Protein AF-A0A2E4WMN3-F1 (afdb_monomer_lite)

pLDDT: mean 82.16, std 13.57, range [51.16, 95.88]

Radius of gyration: 23.49 Å; chains: 1; bounding box: 47×24×59 Å

Structure (mmCIF, N/CA/C/O backbone):
data_AF-A0A2E4WMN3-F1
#
_entry.id   AF-A0A2E4WMN3-F1
#
loop_
_atom_site.group_PDB
_atom_site.id
_atom_site.type_symbol
_atom_site.label_atom_id
_atom_site.label_alt_id
_atom_site.label_comp_id
_atom_site.label_asym_id
_atom_site.label_entity_id
_atom_site.label_seq_id
_atom_site.pdbx_PDB_ins_code
_atom_site.Cartn_x
_atom_site.Cartn_y
_atom_site.Cartn_z
_atom_site.occupancy
_atom_site.B_iso_or_equiv
_atom_site.auth_seq_id
_atom_site.auth_comp_id
_atom_site.auth_asym_id
_atom_site.auth_atom_id
_atom_site.pdbx_PDB_model_num
ATOM 1 N N . MET A 1 1 ? 28.172 2.062 -32.166 1.00 72.31 1 MET A N 1
ATOM 2 C CA . MET A 1 1 ? 27.694 1.034 -31.213 1.00 72.31 1 MET A CA 1
ATOM 3 C C . MET A 1 1 ? 27.606 1.576 -29.789 1.00 72.31 1 MET A C 1
ATOM 5 O O . MET A 1 1 ? 26.510 1.607 -29.255 1.00 72.31 1 MET A O 1
ATOM 9 N N . THR A 1 2 ? 28.685 2.107 -29.207 1.00 89.31 2 THR A N 1
ATOM 10 C CA . THR A 1 2 ? 28.687 2.648 -27.830 1.00 89.31 2 THR A CA 1
ATOM 11 C C . THR A 1 2 ? 27.696 3.796 -27.602 1.00 89.31 2 THR A C 1
ATOM 13 O O . THR A 1 2 ? 26.988 3.797 -26.605 1.00 89.31 2 THR A O 1
ATOM 16 N N . TYR A 1 3 ? 27.558 4.730 -28.547 1.00 91.56 3 TYR A N 1
ATOM 17 C CA . TYR A 1 3 ? 26.613 5.851 -28.416 1.00 91.56 3 TYR A CA 1
ATOM 18 C C . TYR A 1 3 ? 25.145 5.416 -28.336 1.00 91.56 3 TYR A C 1
ATOM 20 O O . TYR A 1 3 ? 24.374 6.013 -27.598 1.00 91.56 3 TYR A O 1
ATOM 28 N N . ILE A 1 4 ? 24.769 4.346 -29.041 1.00 92.94 4 ILE A N 1
ATOM 29 C CA . ILE A 1 4 ? 23.402 3.805 -28.995 1.00 92.94 4 ILE A CA 1
ATOM 30 C C . ILE A 1 4 ? 23.115 3.238 -27.600 1.00 92.94 4 ILE A C 1
ATOM 32 O O . ILE A 1 4 ? 22.041 3.462 -27.053 1.00 92.94 4 ILE A O 1
ATOM 36 N N . ILE A 1 5 ? 24.102 2.573 -26.991 1.00 92.12 5 ILE A N 1
ATOM 37 C CA . ILE A 1 5 ? 23.998 2.034 -25.629 1.00 92.12 5 ILE A CA 1
ATOM 38 C C . ILE A 1 5 ? 23.797 3.170 -24.615 1.00 92.12 5 ILE A C 1
ATOM 40 O O . ILE A 1 5 ? 22.918 3.080 -23.762 1.00 92.12 5 ILE A O 1
ATOM 44 N N . TRP A 1 6 ? 24.545 4.268 -24.749 1.00 94.69 6 TRP A N 1
ATOM 45 C CA . TRP A 1 6 ? 24.36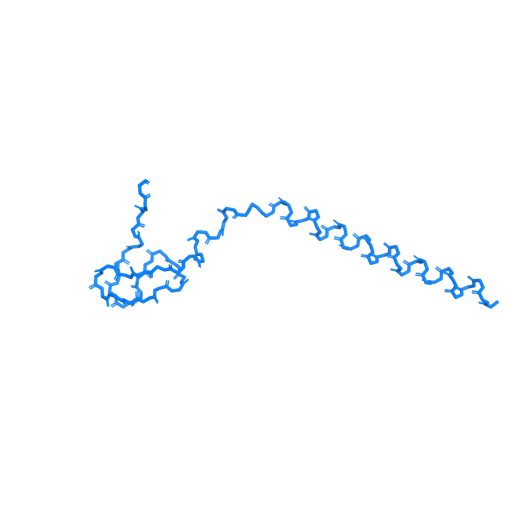7 5.449 -23.899 1.00 94.69 6 TRP A CA 1
ATOM 46 C C . TRP A 1 6 ? 22.994 6.105 -24.074 1.00 94.69 6 TRP A C 1
ATOM 48 O O . TRP A 1 6 ? 22.366 6.450 -23.078 1.00 94.69 6 TRP A O 1
ATOM 58 N N . LEU A 1 7 ? 22.491 6.235 -25.307 1.00 93.38 7 LEU A N 1
ATOM 59 C CA . LEU A 1 7 ? 21.159 6.798 -25.559 1.00 93.38 7 LEU A CA 1
ATOM 60 C C . LEU A 1 7 ? 20.047 5.969 -24.906 1.00 93.38 7 LEU A C 1
ATOM 62 O O . LEU A 1 7 ? 19.147 6.529 -24.281 1.00 93.38 7 LEU A O 1
ATOM 66 N N . ILE A 1 8 ? 20.133 4.640 -24.998 1.00 95.06 8 ILE A N 1
ATOM 67 C CA . ILE A 1 8 ? 19.175 3.736 -24.352 1.00 95.06 8 ILE A CA 1
ATOM 68 C C . ILE A 1 8 ? 19.258 3.878 -22.827 1.00 95.06 8 ILE A C 1
ATOM 70 O O . ILE A 1 8 ? 18.231 4.006 -22.165 1.00 95.06 8 ILE A O 1
ATOM 74 N N . PHE A 1 9 ? 20.469 3.928 -22.267 1.00 95.06 9 PHE A N 1
ATOM 75 C CA . PHE A 1 9 ? 20.679 4.087 -20.828 1.00 95.06 9 PHE A CA 1
ATOM 76 C C . PHE A 1 9 ? 20.086 5.398 -20.290 1.00 95.06 9 PHE A C 1
ATOM 78 O O . PHE A 1 9 ? 19.336 5.379 -19.314 1.00 95.06 9 PHE A O 1
ATOM 85 N N . PHE A 1 10 ? 20.340 6.525 -20.962 1.00 95.00 10 PHE A N 1
ATOM 86 C CA . PHE A 1 10 ? 19.765 7.817 -20.581 1.00 95.00 10 PHE A CA 1
ATOM 87 C C . PHE A 1 10 ? 18.239 7.845 -20.710 1.00 95.00 10 PHE A C 1
ATOM 89 O O . PHE A 1 10 ? 17.570 8.392 -19.835 1.00 95.00 10 PHE A O 1
ATOM 96 N N . SER A 1 11 ? 17.676 7.221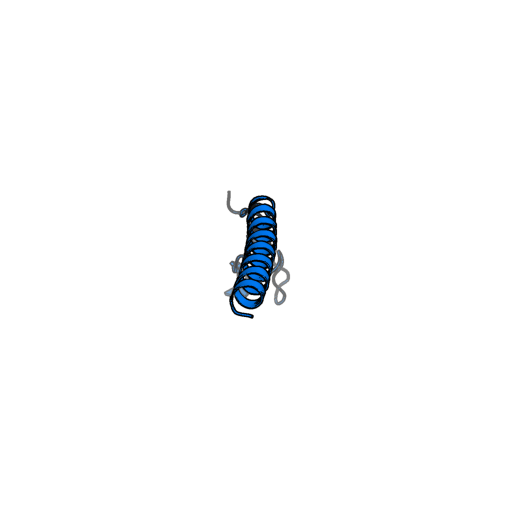 -21.749 1.00 94.94 11 SER A N 1
ATOM 97 C CA . SER A 1 11 ? 16.222 7.117 -21.916 1.00 94.94 11 SER A CA 1
ATOM 98 C C . SER A 1 11 ? 15.569 6.327 -20.781 1.00 94.94 11 SER A C 1
ATOM 100 O O . SER A 1 11 ? 14.510 6.716 -20.293 1.00 94.94 11 SER A O 1
ATOM 102 N N . ILE A 1 12 ? 16.196 5.228 -20.355 1.00 95.88 12 ILE A N 1
ATOM 103 C CA . ILE A 1 12 ? 15.708 4.399 -19.249 1.00 95.88 12 ILE A CA 1
ATOM 104 C C . ILE A 1 12 ? 15.772 5.185 -17.937 1.00 95.88 12 ILE A C 1
ATOM 106 O O . ILE A 1 12 ? 14.782 5.236 -17.211 1.00 95.88 12 ILE A O 1
ATOM 110 N N . ILE A 1 13 ? 16.896 5.852 -17.658 1.00 95.50 13 ILE A N 1
ATOM 111 C CA . ILE A 1 13 ? 17.044 6.689 -16.459 1.00 95.50 13 ILE A CA 1
ATOM 112 C C . ILE A 1 13 ? 15.982 7.782 -16.430 1.00 95.50 13 ILE A C 1
ATOM 114 O O . ILE A 1 13 ? 15.326 7.956 -15.409 1.00 95.50 13 ILE A O 1
ATOM 118 N N . PHE A 1 14 ? 15.775 8.490 -17.542 1.00 95.31 14 PHE A N 1
ATOM 119 C CA . PHE A 1 14 ? 14.779 9.553 -17.610 1.00 95.31 14 PHE A CA 1
ATOM 120 C C . PHE A 1 14 ? 13.366 9.027 -17.337 1.00 95.31 14 PHE A C 1
ATOM 122 O O . PHE A 1 14 ? 12.612 9.648 -16.591 1.00 95.31 14 PHE A O 1
ATOM 129 N N . PHE A 1 15 ? 13.029 7.853 -17.878 1.00 95.31 15 PHE A N 1
ATOM 130 C CA . PHE A 1 15 ? 11.750 7.203 -17.616 1.00 95.31 15 PHE A CA 1
ATOM 131 C C . PHE A 1 15 ? 11.582 6.848 -16.133 1.00 95.31 15 PHE A C 1
ATOM 133 O O . PHE A 1 15 ? 10.572 7.208 -15.532 1.00 95.31 15 PHE A O 1
ATOM 140 N N . PHE A 1 16 ? 12.585 6.218 -15.513 1.00 94.75 16 PHE A N 1
ATOM 141 C CA . PHE A 1 16 ? 12.547 5.896 -14.083 1.00 94.75 16 PHE A CA 1
ATOM 142 C C . PHE A 1 16 ? 12.482 7.148 -13.206 1.00 94.75 16 PHE A C 1
ATOM 144 O O . PHE A 1 16 ? 11.673 7.192 -12.285 1.00 94.75 16 PHE A O 1
ATOM 151 N N . CYS A 1 17 ? 13.266 8.186 -13.505 1.00 94.06 17 CYS A N 1
ATOM 152 C CA . CYS A 1 17 ? 13.186 9.469 -12.810 1.00 94.06 17 CYS A CA 1
ATOM 153 C C . CYS A 1 17 ? 11.799 10.105 -12.956 1.00 94.06 17 CYS A C 1
ATOM 155 O O . CYS A 1 17 ? 11.278 10.633 -11.979 1.00 94.06 17 CYS A O 1
ATOM 157 N N . GLY A 1 18 ? 11.181 10.022 -14.137 1.00 94.12 18 GLY A N 1
ATOM 158 C CA . GLY A 1 18 ? 9.823 10.510 -14.373 1.00 94.12 18 GLY A CA 1
ATOM 159 C C . GLY A 1 18 ? 8.774 9.760 -13.551 1.00 94.12 18 GLY A C 1
ATOM 160 O O . GLY A 1 18 ? 7.935 10.392 -12.912 1.00 94.12 18 GLY A O 1
ATOM 161 N N . VAL A 1 19 ? 8.854 8.425 -13.508 1.00 93.88 19 VAL A N 1
ATOM 162 C CA . VAL A 1 19 ? 7.967 7.588 -12.681 1.00 93.88 19 VAL A CA 1
ATOM 163 C C . VAL A 1 19 ? 8.163 7.895 -11.199 1.00 93.88 19 VAL A C 1
ATOM 165 O O . VAL A 1 19 ? 7.187 8.138 -10.499 1.00 93.88 19 VAL A O 1
ATOM 168 N N . LEU A 1 20 ? 9.410 7.953 -10.723 1.00 89.88 20 LEU A N 1
ATOM 169 C CA . LEU A 1 20 ? 9.717 8.288 -9.331 1.00 89.88 20 LEU A CA 1
ATOM 170 C C . LEU A 1 20 ? 9.210 9.683 -8.957 1.00 89.88 20 LEU A C 1
ATOM 172 O O . LEU A 1 20 ? 8.613 9.849 -7.899 1.00 89.88 20 LEU A O 1
ATOM 176 N N . PHE A 1 21 ? 9.395 10.673 -9.830 1.00 89.50 21 PHE A N 1
ATOM 177 C CA . PHE A 1 21 ? 8.907 12.029 -9.604 1.00 89.50 21 PHE A CA 1
ATOM 178 C C . PHE A 1 21 ? 7.378 12.085 -9.532 1.00 89.50 21 PHE A C 1
ATOM 180 O O . PHE A 1 21 ? 6.828 12.760 -8.662 1.00 89.50 21 PHE A O 1
ATOM 187 N N . TRP A 1 22 ? 6.679 11.346 -10.398 1.00 87.25 22 TRP A N 1
ATOM 188 C CA . TRP A 1 22 ? 5.223 11.230 -10.331 1.00 87.25 22 TRP A CA 1
ATOM 189 C C . TRP A 1 22 ? 4.787 10.562 -9.022 1.00 87.25 22 TRP A C 1
ATOM 191 O O . TRP A 1 22 ? 3.927 11.094 -8.324 1.00 87.25 22 TRP A O 1
ATOM 201 N N . THR A 1 23 ? 5.422 9.457 -8.634 1.00 85.81 23 THR A N 1
ATOM 202 C CA . THR A 1 23 ? 5.115 8.761 -7.378 1.00 85.81 23 THR A CA 1
ATOM 203 C C . THR A 1 23 ? 5.331 9.658 -6.159 1.00 85.81 23 THR A C 1
ATOM 205 O O . THR A 1 23 ? 4.457 9.724 -5.299 1.00 85.81 23 THR A O 1
ATOM 208 N N . LEU A 1 24 ? 6.440 10.402 -6.097 1.00 82.44 24 LEU A N 1
ATOM 209 C CA . LEU A 1 24 ? 6.703 11.345 -5.003 1.00 82.44 24 LEU A CA 1
ATOM 210 C C . LEU A 1 24 ? 5.667 12.473 -4.963 1.00 82.44 24 LEU A C 1
ATOM 212 O O . LEU A 1 24 ? 5.144 12.787 -3.898 1.00 82.44 24 LEU A O 1
ATOM 216 N N . ARG A 1 25 ? 5.306 13.028 -6.125 1.00 81.31 25 ARG A N 1
ATOM 217 C CA . ARG A 1 25 ? 4.243 14.036 -6.227 1.00 81.31 25 ARG A CA 1
ATOM 218 C C . ARG A 1 25 ? 2.887 13.492 -5.770 1.00 81.31 25 ARG A C 1
ATOM 220 O O . ARG A 1 25 ? 2.097 14.225 -5.189 1.00 81.31 25 ARG A O 1
ATOM 227 N N . SER A 1 26 ? 2.613 12.216 -6.038 1.00 76.00 26 SER A N 1
ATOM 228 C CA . SER A 1 26 ? 1.385 11.548 -5.601 1.00 76.00 26 SER A CA 1
ATOM 229 C C . SER A 1 26 ? 1.366 11.292 -4.092 1.00 76.00 26 SER A C 1
ATOM 231 O O . SER A 1 26 ? 0.292 11.318 -3.496 1.00 76.00 26 SER A O 1
ATOM 233 N N . TYR A 1 27 ? 2.525 11.059 -3.473 1.00 68.00 27 TYR A N 1
ATOM 234 C CA . TYR A 1 27 ? 2.638 10.865 -2.027 1.00 68.00 27 TYR A CA 1
ATOM 235 C C . TYR A 1 27 ? 2.322 12.148 -1.250 1.00 68.00 27 TYR A C 1
ATOM 237 O O . TYR A 1 27 ? 1.609 12.091 -0.261 1.00 68.00 27 TYR A O 1
ATOM 245 N N . GLU A 1 28 ? 2.757 13.314 -1.738 1.00 6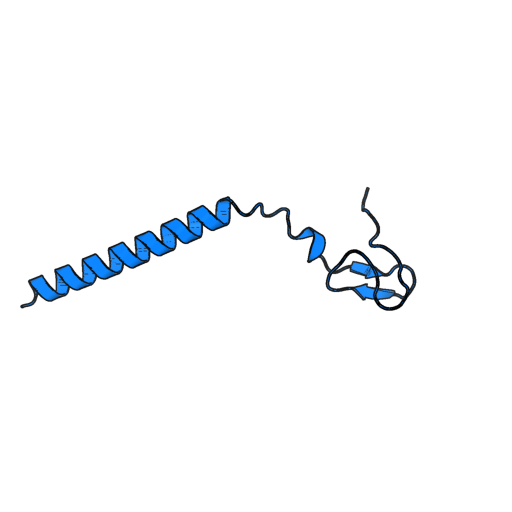6.00 28 GLU A N 1
ATOM 246 C CA . GLU A 1 28 ? 2.444 14.608 -1.104 1.00 66.00 28 GLU A CA 1
ATOM 247 C C . GLU A 1 28 ? 0.934 14.918 -1.090 1.00 66.00 28 GLU A C 1
ATOM 249 O O . GLU A 1 28 ? 0.446 15.585 -0.184 1.00 66.00 28 GLU A O 1
ATOM 254 N N . SER A 1 29 ? 0.174 14.402 -2.065 1.00 60.97 29 SER A N 1
ATOM 255 C CA . SER A 1 29 ? -1.290 14.544 -2.097 1.00 60.97 29 SER A CA 1
ATOM 256 C C . SER A 1 29 ? -2.047 13.558 -1.202 1.00 60.97 29 SER A C 1
ATOM 258 O O . SER A 1 29 ? -3.252 13.720 -1.012 1.00 60.97 29 SER A O 1
ATOM 260 N N . LEU A 1 30 ? -1.365 12.544 -0.660 1.00 61.84 30 LEU A N 1
ATOM 261 C CA . LEU A 1 30 ? -1.912 11.677 0.374 1.00 61.84 30 LEU A CA 1
ATOM 262 C C . LEU A 1 30 ? -1.599 12.350 1.713 1.00 61.84 30 LEU A C 1
ATOM 264 O O . LEU A 1 30 ? -0.496 12.215 2.237 1.00 61.84 30 LEU A O 1
ATOM 268 N N . ASN A 1 31 ? -2.547 13.138 2.222 1.00 53.06 31 ASN A N 1
ATOM 269 C CA . ASN A 1 31 ? -2.456 13.743 3.549 1.00 53.06 31 ASN A CA 1
ATOM 270 C C . ASN A 1 31 ? -1.923 12.704 4.561 1.00 53.06 31 ASN A C 1
ATOM 272 O O . ASN A 1 31 ? -2.562 11.667 4.736 1.00 53.06 31 ASN A O 1
ATOM 276 N N . PRO A 1 32 ? -0.803 12.961 5.262 1.00 54.34 32 PRO A N 1
ATOM 277 C CA . PRO A 1 32 ? -0.286 12.062 6.298 1.00 54.34 32 PRO A CA 1
ATOM 278 C C . PRO A 1 32 ? -1.170 12.016 7.562 1.00 54.34 32 PRO A C 1
ATOM 280 O O . PRO A 1 32 ? -0.766 11.448 8.568 1.00 54.34 32 PRO A O 1
ATOM 283 N N . GLU A 1 33 ? -2.363 12.612 7.513 1.00 54.28 33 GLU A N 1
ATOM 284 C CA . GLU A 1 33 ? -3.355 12.693 8.589 1.00 54.28 33 GLU A CA 1
ATOM 285 C C . GLU A 1 33 ? -4.570 11.779 8.323 1.00 54.28 33 GLU A C 1
ATOM 287 O O . GLU A 1 33 ? -5.647 11.994 8.858 1.00 54.28 33 GLU A O 1
ATOM 292 N N . ASP A 1 34 ? -4.435 10.765 7.463 1.00 51.16 34 ASP A N 1
ATOM 293 C CA . ASP A 1 34 ? -5.476 9.739 7.254 1.00 51.16 34 ASP A CA 1
ATOM 294 C C . ASP A 1 34 ? -5.009 8.349 7.719 1.00 51.16 34 ASP A C 1
ATOM 296 O O . ASP A 1 34 ? -5.403 7.305 7.208 1.00 51.16 34 ASP A O 1
ATOM 300 N N . THR A 1 35 ? -4.105 8.326 8.703 1.00 54.34 35 THR A N 1
ATOM 301 C CA . THR A 1 35 ? -3.723 7.108 9.432 1.00 54.34 35 THR A CA 1
ATOM 302 C C . THR A 1 35 ? -4.573 6.883 10.679 1.00 54.34 35 THR A C 1
ATOM 304 O O . THR A 1 35 ? -4.322 5.924 11.400 1.00 54.34 35 THR A O 1
ATOM 307 N N . SER A 1 36 ? -5.579 7.722 10.944 1.00 54.53 36 SER A N 1
ATOM 308 C CA . SER A 1 36 ? -6.386 7.668 12.175 1.00 54.53 36 SER A CA 1
ATOM 309 C C . SER A 1 36 ? -7.202 6.372 12.319 1.00 54.53 36 SER A C 1
ATOM 311 O O . SER A 1 36 ? -7.440 5.903 13.439 1.00 54.53 36 SER A O 1
ATOM 313 N N . ASP A 1 37 ? -7.540 5.737 11.192 1.00 56.34 37 ASP A N 1
ATOM 314 C CA . ASP A 1 37 ? -8.205 4.427 11.129 1.00 56.34 37 ASP A CA 1
ATOM 315 C C . ASP A 1 37 ? -7.232 3.232 11.192 1.00 56.34 37 ASP A C 1
ATOM 317 O O . ASP A 1 37 ? -7.663 2.081 11.319 1.00 56.34 37 ASP A O 1
ATOM 321 N N . THR A 1 38 ? -5.921 3.493 11.120 1.00 60.31 38 THR A N 1
ATOM 322 C CA . THR A 1 38 ? -4.843 2.490 11.269 1.00 60.31 38 THR A CA 1
ATOM 323 C C . THR A 1 38 ? -4.176 2.559 12.648 1.00 60.31 38 THR A C 1
ATOM 325 O O . THR A 1 38 ? -3.267 1.791 12.947 1.00 60.31 38 THR A O 1
ATOM 328 N N . GLU A 1 39 ? -4.602 3.483 13.506 1.00 74.38 39 GLU A N 1
ATOM 329 C CA . GLU A 1 39 ? -4.087 3.578 14.866 1.00 74.38 39 GLU A CA 1
ATOM 330 C C . GLU A 1 39 ? -4.613 2.428 15.722 1.00 74.38 39 GLU A C 1
ATOM 332 O O . GLU A 1 39 ? -5.813 2.323 15.998 1.00 74.38 39 GLU A O 1
ATOM 337 N N . GLU A 1 40 ? -3.686 1.592 16.181 1.00 84.12 40 GLU A N 1
ATOM 338 C CA . GLU A 1 40 ? -3.974 0.547 17.151 1.00 84.12 40 GLU A CA 1
ATOM 339 C C . GLU A 1 40 ? -4.442 1.181 18.466 1.00 84.12 40 GLU A C 1
ATOM 341 O O . GLU A 1 40 ? -3.776 2.054 19.029 1.00 84.12 40 GLU A O 1
ATOM 346 N N . TRP A 1 41 ? -5.575 0.726 18.997 1.00 87.44 41 TRP A N 1
ATOM 347 C CA . TRP A 1 41 ? -6.096 1.205 20.273 1.00 87.44 41 TRP A CA 1
ATOM 348 C C . TRP A 1 41 ? -6.487 0.044 21.178 1.00 87.44 41 TRP A C 1
ATOM 350 O O . TRP A 1 41 ? -6.920 -1.023 20.743 1.00 87.44 41 TRP A O 1
ATOM 360 N N . ILE A 1 42 ? -6.320 0.241 22.482 1.00 88.31 42 ILE A N 1
ATOM 361 C CA . ILE A 1 42 ? -6.703 -0.756 23.478 1.00 88.31 42 ILE A CA 1
ATOM 362 C C . ILE A 1 42 ? -8.138 -0.466 23.895 1.00 88.31 42 ILE A C 1
ATOM 364 O O . ILE A 1 42 ? -8.449 0.619 24.385 1.00 88.31 42 ILE A O 1
ATOM 368 N N . CYS A 1 43 ? -9.017 -1.448 23.719 1.00 90.25 43 CYS A N 1
ATOM 369 C CA . CYS A 1 43 ? -10.401 -1.333 24.135 1.00 90.25 43 CYS A CA 1
ATOM 370 C C . CYS A 1 43 ? -10.486 -1.144 25.662 1.00 90.25 43 CYS A C 1
ATOM 372 O O . CYS A 1 43 ? -10.045 -2.031 26.397 1.00 90.25 43 CYS A O 1
ATOM 374 N N . PRO A 1 44 ? -11.102 -0.058 26.166 1.00 87.94 44 PRO A N 1
ATOM 375 C CA . PRO A 1 44 ? -11.177 0.208 27.604 1.00 87.94 44 PRO A CA 1
ATOM 376 C C . PRO A 1 44 ? -12.101 -0.770 28.345 1.00 87.94 44 PRO A C 1
ATOM 378 O O . PRO A 1 44 ? -12.014 -0.894 29.562 1.00 87.94 44 PRO A O 1
ATOM 381 N N . SER A 1 45 ? -12.983 -1.465 27.619 1.00 90.50 45 SER A N 1
ATOM 382 C CA . SER A 1 45 ? -13.963 -2.393 28.189 1.00 90.50 45 SER A CA 1
ATOM 383 C C . SER A 1 45 ? -13.404 -3.809 28.366 1.00 90.50 45 SER A C 1
ATOM 385 O O . SER A 1 45 ? -13.601 -4.435 29.405 1.00 90.50 45 SER A O 1
ATOM 387 N N . CYS A 1 46 ? -12.665 -4.321 27.372 1.00 91.12 46 CYS A N 1
ATOM 388 C CA . CYS A 1 46 ? -12.175 -5.707 27.371 1.00 91.12 46 CYS A CA 1
ATOM 389 C C . CYS A 1 46 ? -10.647 -5.851 27.286 1.00 91.12 46 CYS A C 1
ATOM 391 O O . CYS A 1 46 ? -10.149 -6.973 27.201 1.00 91.12 46 CYS A O 1
ATOM 393 N N . SER A 1 47 ? -9.901 -4.741 27.297 1.00 89.12 47 SER A N 1
ATOM 394 C CA . SER A 1 47 ? -8.433 -4.697 27.178 1.00 89.12 47 SER A CA 1
ATOM 395 C C . SER A 1 47 ? -7.878 -5.377 25.921 1.00 89.12 47 SER A C 1
ATOM 397 O O . SER A 1 47 ? -6.701 -5.729 25.859 1.00 89.12 47 SER A O 1
ATOM 399 N N . PHE A 1 48 ? -8.722 -5.573 24.908 1.00 90.00 48 PHE A N 1
ATOM 400 C CA . PHE A 1 48 ? -8.319 -6.122 23.624 1.00 90.00 48 PHE A CA 1
ATOM 401 C C . PHE A 1 48 ? -7.627 -5.047 22.779 1.00 90.00 48 PHE A C 1
ATOM 403 O O . PHE A 1 48 ? -8.107 -3.918 22.709 1.00 90.00 48 PHE A O 1
ATOM 410 N N . ASN A 1 49 ? -6.522 -5.398 22.121 1.00 89.38 49 ASN A N 1
ATOM 411 C CA . ASN A 1 49 ? -5.820 -4.502 21.205 1.00 89.38 49 ASN A CA 1
ATOM 412 C C . ASN A 1 49 ? -6.486 -4.556 19.819 1.00 89.38 49 ASN A C 1
ATOM 414 O O . ASN A 1 49 ? -6.393 -5.556 19.103 1.00 89.38 49 ASN A O 1
ATOM 418 N N . VAL A 1 50 ? -7.218 -3.497 19.482 1.00 86.94 50 VAL A N 1
ATOM 419 C CA . VAL A 1 50 ? -7.900 -3.318 18.203 1.00 86.94 50 VAL A CA 1
ATOM 420 C C . VAL A 1 50 ? -6.907 -2.692 17.235 1.00 86.94 50 VAL A C 1
ATOM 422 O O . VAL A 1 50 ? -6.524 -1.541 17.402 1.00 86.94 50 VAL A O 1
ATOM 425 N N . GLN A 1 51 ? -6.489 -3.464 16.233 1.00 82.62 51 GLN A N 1
ATOM 426 C CA . GLN A 1 51 ? -5.474 -3.026 15.269 1.00 82.62 51 GLN A CA 1
ATOM 427 C C . GLN A 1 51 ? -6.006 -1.995 14.268 1.00 82.62 51 GLN A C 1
ATOM 429 O O . GLN A 1 51 ? -5.266 -1.126 13.831 1.00 82.62 51 GLN A O 1
ATOM 434 N N . VAL A 1 52 ? -7.280 -2.112 13.881 1.00 80.81 52 VAL A N 1
ATOM 435 C CA . VAL A 1 52 ? -7.925 -1.235 12.896 1.00 80.81 52 VAL A CA 1
ATOM 436 C C . VAL A 1 52 ? -9.405 -1.062 13.217 1.00 80.81 52 VAL A C 1
ATOM 438 O O . VAL A 1 52 ? -10.050 -1.984 13.727 1.00 80.81 52 VAL A O 1
ATOM 441 N N . GLY A 1 53 ? -9.950 0.097 12.853 1.00 79.06 53 GLY A N 1
ATOM 442 C CA . GLY A 1 53 ? -11.378 0.387 12.933 1.00 79.06 53 GLY A CA 1
ATOM 443 C C . GLY A 1 53 ? -11.833 1.061 14.227 1.00 79.06 53 GLY A C 1
ATOM 444 O O . GLY A 1 53 ? -11.134 1.126 15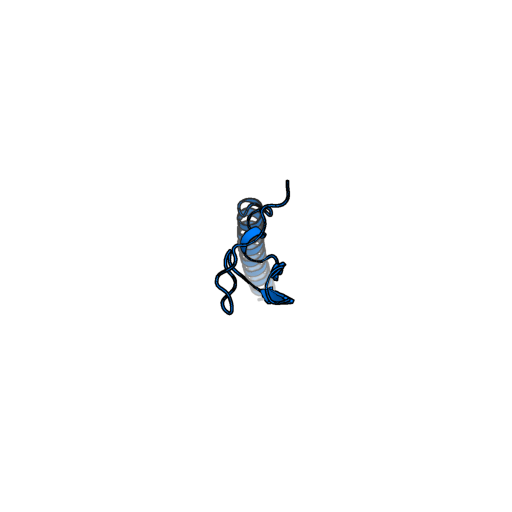.239 1.00 79.06 53 GLY A O 1
ATOM 445 N N . THR A 1 54 ? -13.059 1.577 14.179 1.00 85.00 54 THR A N 1
ATOM 446 C CA . THR A 1 54 ? -13.650 2.422 15.225 1.00 85.00 54 THR A CA 1
ATOM 447 C C . THR A 1 54 ? -14.446 1.644 16.271 1.00 85.00 54 THR A C 1
ATOM 449 O O . THR A 1 54 ? -15.059 2.257 17.141 1.00 85.00 54 THR A O 1
ATOM 452 N N . GLU A 1 55 ? -14.502 0.316 16.180 1.00 87.50 55 GLU A N 1
ATOM 453 C CA . GLU A 1 55 ? -15.255 -0.540 17.098 1.00 87.50 55 GLU A CA 1
ATOM 454 C C . GLU A 1 55 ? -14.483 -1.811 17.455 1.00 87.50 55 GLU A C 1
ATOM 456 O O . GLU A 1 55 ? -13.749 -2.383 16.649 1.00 87.50 55 GLU A O 1
ATOM 461 N N . CYS A 1 56 ? -14.640 -2.264 18.694 1.00 90.00 56 CYS A N 1
ATOM 462 C CA . CYS A 1 56 ? -14.019 -3.484 19.166 1.00 90.00 56 CYS A CA 1
ATOM 463 C C . CYS A 1 56 ? -14.817 -4.707 18.701 1.00 90.00 56 CYS A C 1
ATOM 465 O O . CYS A 1 56 ? -15.963 -4.894 19.103 1.00 90.00 56 CYS A 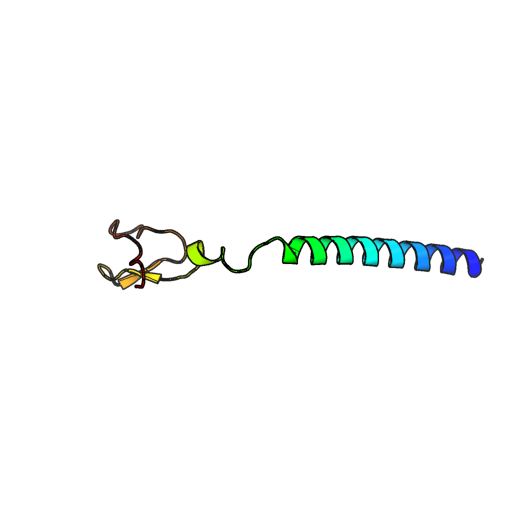O 1
ATOM 467 N N . ILE A 1 57 ? -14.173 -5.612 17.964 1.00 88.25 57 ILE A N 1
ATOM 468 C CA . ILE A 1 57 ? -14.796 -6.850 17.464 1.00 88.25 57 ILE A CA 1
ATOM 469 C C . ILE A 1 57 ? -15.294 -7.809 18.561 1.00 88.25 57 ILE A C 1
ATOM 471 O O . ILE A 1 57 ? -16.117 -8.677 18.286 1.00 88.25 57 ILE A O 1
ATOM 475 N N . TYR A 1 58 ? -14.795 -7.683 19.795 1.00 88.38 58 TYR A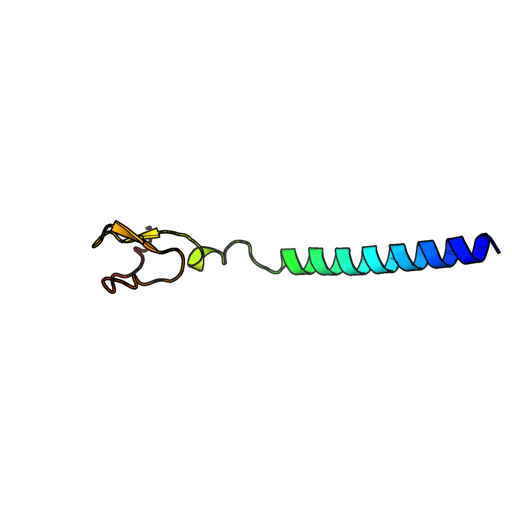 N 1
ATOM 476 C CA . TYR A 1 58 ? -15.148 -8.592 20.892 1.00 88.38 58 TYR A CA 1
ATOM 477 C C . TYR A 1 58 ? -16.303 -8.090 21.754 1.00 88.38 58 TYR A C 1
ATOM 479 O O . TYR A 1 58 ? -17.089 -8.897 22.242 1.00 88.38 58 TYR A O 1
ATOM 487 N N . CYS A 1 59 ? -16.401 -6.779 21.974 1.00 91.44 59 CYS A N 1
ATOM 488 C CA . CYS A 1 59 ? -17.389 -6.204 22.893 1.00 91.44 59 CYS A CA 1
ATOM 489 C C . CYS A 1 59 ? -18.268 -5.114 22.267 1.00 91.44 59 CYS A C 1
ATOM 491 O O . CYS A 1 59 ? -19.215 -4.670 22.909 1.00 91.44 59 CYS A O 1
ATOM 493 N N . GLY A 1 60 ? -17.979 -4.685 21.036 1.00 87.88 60 GLY A N 1
ATOM 494 C CA . GLY A 1 60 ? -18.711 -3.624 20.341 1.00 87.88 60 GLY A CA 1
ATOM 495 C C . GLY A 1 60 ? -18.455 -2.212 20.879 1.00 87.88 60 GLY A C 1
ATOM 496 O O . GLY A 1 60 ? -19.127 -1.276 20.456 1.00 87.88 60 GLY A O 1
ATOM 497 N N . GLU A 1 61 ? -17.510 -2.041 21.809 1.00 90.75 61 GLU A N 1
ATOM 498 C CA . GLU A 1 61 ? -17.126 -0.726 22.335 1.00 90.75 61 GLU A CA 1
ATOM 499 C C . GLU A 1 61 ? -16.525 0.141 21.226 1.00 90.75 61 GLU A C 1
ATOM 501 O O . GLU A 1 61 ? -15.766 -0.364 20.396 1.00 90.75 61 GLU A O 1
ATOM 506 N N . LYS A 1 62 ? -16.827 1.442 21.216 1.00 88.75 62 LYS A N 1
ATOM 507 C CA . LYS A 1 62 ? -16.317 2.364 20.190 1.00 88.75 62 LYS A CA 1
ATOM 508 C C . LYS A 1 62 ? -14.945 2.921 20.571 1.00 88.75 62 LYS A C 1
ATOM 510 O O . LYS A 1 62 ? -14.652 3.077 21.756 1.00 88.75 62 LYS A O 1
ATOM 515 N N . LYS A 1 63 ? -14.119 3.245 19.567 1.00 85.00 63 LYS A N 1
ATOM 516 C CA . LYS A 1 63 ? -12.829 3.926 19.759 1.00 85.00 63 LYS A CA 1
ATOM 517 C C . LYS A 1 63 ? -13.097 5.222 20.537 1.00 85.00 63 LYS A C 1
ATOM 519 O O . LYS A 1 63 ? -13.947 6.009 20.105 1.00 85.00 63 LYS A O 1
ATOM 524 N N . PRO A 1 64 ? -12.439 5.444 21.686 1.00 81.50 64 PRO A N 1
ATOM 525 C CA . PRO A 1 64 ? -12.571 6.698 22.408 1.00 81.50 64 PRO A CA 1
ATOM 526 C C . PRO A 1 64 ? -12.013 7.826 21.538 1.00 81.50 64 PRO A C 1
ATOM 528 O O . PRO A 1 64 ? -10.924 7.707 20.982 1.00 81.50 64 PRO A O 1
ATOM 531 N N . VAL A 1 65 ? -12.775 8.909 21.399 1.00 75.88 65 VAL A N 1
ATOM 532 C CA . VAL A 1 65 ? -12.296 10.126 20.739 1.00 75.88 65 VAL A CA 1
ATOM 533 C C . VAL A 1 65 ? -11.422 10.848 21.760 1.00 75.88 65 VAL A C 1
ATOM 535 O O . VAL A 1 65 ? -11.938 11.273 22.796 1.00 75.88 65 VAL A O 1
ATOM 538 N N . GLU A 1 66 ? -10.109 10.908 21.527 1.00 64.88 66 GLU A N 1
ATOM 539 C CA . GLU A 1 66 ? -9.234 11.742 22.356 1.00 64.88 66 GLU A CA 1
ATOM 540 C C . GLU A 1 66 ? -9.675 13.219 22.235 1.00 64.88 66 GLU A C 1
ATOM 542 O O . GLU A 1 66 ? -10.020 13.653 21.132 1.00 64.88 66 GLU A O 1
ATOM 547 N N . PRO A 1 67 ? -9.767 13.958 23.359 1.00 54.69 67 PRO A N 1
ATOM 548 C CA . PRO A 1 67 ? -10.254 15.339 23.402 1.00 54.69 67 PRO A CA 1
ATOM 549 C C . PRO A 1 67 ? -9.273 16.372 22.835 1.00 54.69 67 PRO A C 1
ATOM 551 O O . PRO A 1 67 ? -8.044 16.154 22.925 1.00 54.69 67 PRO A O 1
#

Foldseek 3Di:
DVVVVVVVVVVVVVVVVVVVVVVVVVVVVPPPPPCPQQDWDQQPPPRDTDRGDQADPPPRGGNDDDD

Sequence (67 aa):
MTYIIWLIFFSIIFFFCGVLFWTLRSYESLNPEDTSDTEEWICPSCSFNVQVGTECIYCGEKKPVEP

Secondary structure (DSSP, 8-state):
-HHHHHHHHHHHHHHHHHHHHHHHHHHHTS-TT--TTS--EE-TTT--EE-SSSB-TTT-PBPP---